Protein AF-A0A2T6BQ46-F1 (afdb_monomer)

Structure (mmCIF, N/CA/C/O backbone):
data_AF-A0A2T6BQ46-F1
#
_entry.id   AF-A0A2T6BQ46-F1
#
loop_
_atom_site.group_PDB
_atom_site.id
_atom_site.type_symbol
_atom_site.label_atom_id
_atom_site.label_alt_id
_atom_site.label_comp_id
_atom_site.label_asym_id
_atom_site.label_entity_id
_atom_site.label_seq_id
_atom_site.pdbx_PDB_ins_code
_atom_site.Cartn_x
_atom_site.Cartn_y
_atom_site.Cartn_z
_atom_site.occupancy
_atom_site.B_iso_or_equiv
_atom_site.auth_seq_id
_atom_site.auth_comp_id
_atom_site.auth_asym_id
_atom_site.auth_atom_id
_atom_site.pdbx_PDB_model_num
ATOM 1 N N . MET A 1 1 ? 1.458 11.448 -2.322 1.00 64.62 1 MET A N 1
ATOM 2 C CA . MET A 1 1 ? 0.332 10.489 -2.411 1.00 64.62 1 MET A CA 1
ATOM 3 C C . MET A 1 1 ? -0.391 10.717 -3.732 1.00 64.62 1 MET A C 1
ATOM 5 O O . MET A 1 1 ? -0.660 11.876 -4.018 1.00 64.62 1 MET A O 1
ATOM 9 N N . HIS A 1 2 ? -0.641 9.682 -4.542 1.00 76.94 2 HIS A N 1
ATOM 10 C CA . HIS A 1 2 ? -1.284 9.859 -5.860 1.00 76.94 2 HIS A CA 1
ATOM 11 C C . HIS A 1 2 ? -2.596 9.100 -6.032 1.00 76.94 2 HIS A C 1
ATOM 13 O O . HIS A 1 2 ? -3.542 9.661 -6.575 1.00 76.94 2 HIS A O 1
ATOM 19 N N . ASP A 1 3 ? -2.668 7.852 -5.570 1.00 88.62 3 ASP A N 1
ATOM 20 C CA . ASP A 1 3 ? -3.766 6.966 -5.951 1.00 88.62 3 ASP A CA 1
ATOM 21 C C . ASP A 1 3 ? -4.396 6.263 -4.739 1.00 88.62 3 ASP A C 1
ATOM 23 O O . ASP A 1 3 ? -3.981 5.162 -4.385 1.00 88.62 3 ASP A O 1
ATOM 27 N N . PRO A 1 4 ? -5.366 6.888 -4.048 1.00 93.88 4 PRO A N 1
ATOM 28 C CA . PRO A 1 4 ? -6.062 6.249 -2.939 1.00 93.88 4 PRO A CA 1
ATOM 29 C C . PRO A 1 4 ? -7.089 5.216 -3.436 1.00 93.88 4 PRO A C 1
ATOM 31 O O . PRO A 1 4 ? -7.813 5.431 -4.416 1.00 93.88 4 PRO A O 1
ATOM 34 N N . LYS A 1 5 ? -7.188 4.090 -2.729 1.00 95.88 5 LYS A N 1
ATOM 35 C CA . LYS A 1 5 ? -8.207 3.044 -2.894 1.00 95.88 5 LYS A CA 1
ATOM 36 C C . LYS A 1 5 ? -8.698 2.614 -1.520 1.00 95.88 5 LYS A C 1
ATOM 38 O O . LYS A 1 5 ? -7.889 2.393 -0.628 1.00 95.88 5 LYS A O 1
ATOM 43 N N . VAL A 1 6 ? -10.006 2.474 -1.345 1.00 95.62 6 VAL A N 1
ATOM 44 C CA . VAL A 1 6 ? -10.600 2.032 -0.075 1.00 95.62 6 VAL A CA 1
ATOM 45 C C . VAL A 1 6 ? -11.220 0.653 -0.258 1.00 95.62 6 VAL A C 1
ATOM 47 O O . VAL A 1 6 ? -11.963 0.434 -1.212 1.00 95.62 6 VAL A O 1
ATOM 50 N N . GLN A 1 7 ? -10.941 -0.259 0.673 1.00 94.75 7 GLN A N 1
ATOM 51 C CA . GLN A 1 7 ? -11.629 -1.544 0.795 1.00 94.75 7 GLN A CA 1
ATOM 52 C C . GLN A 1 7 ? -11.970 -1.789 2.268 1.00 94.75 7 GLN A C 1
ATOM 54 O O . GLN A 1 7 ? -11.092 -2.020 3.099 1.00 94.75 7 GLN A O 1
ATOM 59 N N . GLY A 1 8 ? -13.261 -1.712 2.600 1.00 94.19 8 GLY A N 1
ATOM 60 C CA . GLY A 1 8 ? -13.717 -1.728 3.991 1.00 94.19 8 GLY A CA 1
ATOM 61 C C . GLY A 1 8 ? -13.166 -0.531 4.773 1.00 94.19 8 GLY A C 1
ATOM 62 O O . GLY A 1 8 ? -13.346 0.611 4.359 1.00 94.19 8 GLY A O 1
ATOM 63 N N . ASN A 1 9 ? -12.473 -0.809 5.879 1.00 96.00 9 ASN A N 1
ATOM 64 C CA . ASN A 1 9 ? -11.842 0.200 6.739 1.00 96.00 9 ASN A CA 1
ATOM 65 C C . ASN A 1 9 ? -10.371 0.468 6.393 1.00 96.00 9 ASN A C 1
ATOM 67 O O . ASN A 1 9 ? -9.692 1.146 7.156 1.00 96.00 9 ASN A O 1
ATOM 71 N N . LEU A 1 10 ? -9.859 -0.076 5.288 1.00 95.81 10 LEU A N 1
ATOM 72 C CA . LEU A 1 10 ? -8.469 0.113 4.888 1.00 95.81 10 LEU A CA 1
ATOM 73 C C . LEU A 1 10 ? -8.378 1.039 3.678 1.00 95.81 10 LEU A C 1
ATOM 75 O O . LEU A 1 10 ? -9.044 0.830 2.661 1.00 95.81 10 LEU A O 1
ATOM 79 N N . LEU A 1 11 ? -7.516 2.044 3.796 1.00 96.44 11 LEU A N 1
ATOM 80 C CA . LEU A 1 11 ? -7.063 2.916 2.723 1.00 96.44 11 LEU A CA 1
ATOM 81 C C . LEU A 1 11 ? -5.699 2.430 2.228 1.00 96.44 11 LEU A C 1
ATOM 83 O O . LEU A 1 11 ? -4.744 2.350 2.992 1.00 96.44 11 LEU A O 1
ATOM 87 N N . TYR A 1 12 ? -5.606 2.160 0.935 1.00 96.9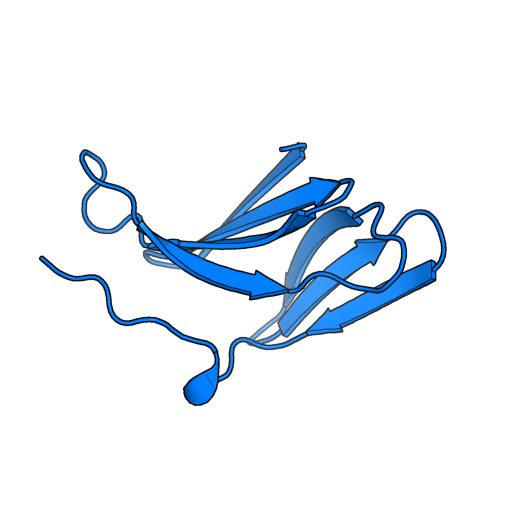4 12 TYR A N 1
ATOM 88 C CA . TYR A 1 12 ? -4.393 1.781 0.223 1.00 96.94 12 TYR A CA 1
ATOM 89 C C . TYR A 1 12 ? -3.986 2.946 -0.663 1.00 96.94 12 TYR A C 1
ATOM 91 O O . TYR A 1 12 ? -4.832 3.515 -1.351 1.00 96.94 12 TYR A O 1
ATOM 99 N N . LEU A 1 13 ? -2.711 3.314 -0.660 1.00 95.88 13 LEU A N 1
ATOM 100 C CA . LEU A 1 13 ? -2.244 4.463 -1.428 1.00 95.88 13 LEU A CA 1
ATOM 101 C C . LEU A 1 13 ? -0.834 4.260 -1.971 1.00 95.88 13 LEU A C 1
ATOM 103 O O . LEU A 1 13 ? 0.035 3.696 -1.302 1.00 95.88 13 LEU A O 1
ATOM 107 N N . SER A 1 14 ? -0.611 4.772 -3.179 1.00 96.38 14 SER A N 1
ATOM 108 C CA . SER A 1 14 ? 0.722 4.946 -3.746 1.00 96.38 14 SER A CA 1
ATOM 109 C C . SER A 1 14 ? 1.396 6.205 -3.198 1.00 96.38 14 SER A C 1
ATOM 111 O O . SER A 1 14 ? 0.791 7.283 -3.076 1.00 96.38 14 SER A O 1
ATOM 113 N N . HIS A 1 15 ? 2.684 6.084 -2.897 1.00 94.75 15 HIS A N 1
ATOM 114 C CA . HIS A 1 15 ? 3.507 7.185 -2.433 1.00 94.75 15 HIS A CA 1
ATOM 115 C C . HIS A 1 15 ? 4.923 7.110 -3.002 1.00 94.75 15 HIS A C 1
ATOM 117 O O . HIS A 1 15 ? 5.850 6.890 -2.249 1.00 94.75 15 HIS A O 1
ATOM 123 N N . TYR A 1 16 ? 5.124 7.319 -4.305 1.00 93.81 16 TYR A N 1
ATOM 124 C CA . TYR A 1 16 ? 6.449 7.531 -4.915 1.00 93.81 16 TYR A CA 1
ATOM 125 C C . TYR A 1 16 ? 7.594 6.705 -4.282 1.00 93.81 16 TYR A C 1
ATOM 127 O O . TYR A 1 16 ? 7.610 5.483 -4.427 1.00 93.81 16 TYR A O 1
ATOM 135 N N . SER A 1 17 ? 8.512 7.364 -3.561 1.00 94.94 17 SER A N 1
ATOM 136 C CA . SER A 1 17 ? 9.674 6.783 -2.871 1.00 94.94 17 SER A CA 1
ATOM 137 C C . SER A 1 17 ? 9.341 5.918 -1.653 1.00 94.94 17 SER A C 1
ATOM 139 O O . SER A 1 17 ? 10.163 5.128 -1.211 1.00 94.94 17 SER A O 1
ATOM 141 N N . ASP A 1 18 ? 8.137 6.058 -1.123 1.00 95.00 18 ASP A N 1
ATOM 142 C CA . ASP A 1 18 ? 7.588 5.347 0.028 1.00 95.00 18 ASP A CA 1
ATOM 143 C C . ASP A 1 18 ? 6.682 4.173 -0.367 1.00 95.00 18 ASP A C 1
ATOM 145 O O . ASP A 1 18 ? 6.038 3.574 0.494 1.00 95.00 18 ASP A O 1
ATOM 149 N N . GLY A 1 19 ? 6.616 3.850 -1.661 1.00 96.56 19 GLY A N 1
ATOM 150 C CA . GLY A 1 19 ? 5.953 2.657 -2.169 1.00 96.56 19 GLY A CA 1
ATOM 151 C C . GLY A 1 19 ? 4.444 2.636 -1.921 1.00 96.56 19 GLY A C 1
ATOM 152 O O . GLY A 1 19 ? 3.724 3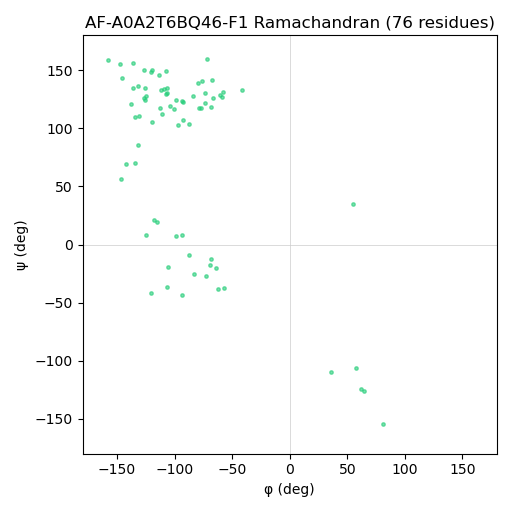.544 -2.336 1.00 96.56 19 GLY A O 1
ATOM 153 N N . VAL A 1 20 ? 3.963 1.561 -1.295 1.00 97.06 20 VAL A N 1
ATOM 154 C CA . VAL A 1 20 ? 2.550 1.349 -0.951 1.00 97.06 20 VAL A CA 1
ATOM 155 C C . VAL A 1 20 ? 2.366 1.519 0.550 1.00 97.06 20 VAL A C 1
ATOM 157 O O . VAL A 1 20 ? 3.067 0.874 1.333 1.00 97.06 20 VAL A O 1
ATOM 160 N N . ARG A 1 21 ? 1.380 2.324 0.953 1.00 96.56 21 ARG A N 1
ATOM 161 C CA . ARG A 1 21 ? 0.950 2.447 2.353 1.00 96.56 21 ARG A CA 1
ATOM 162 C C . ARG A 1 21 ? -0.463 1.915 2.53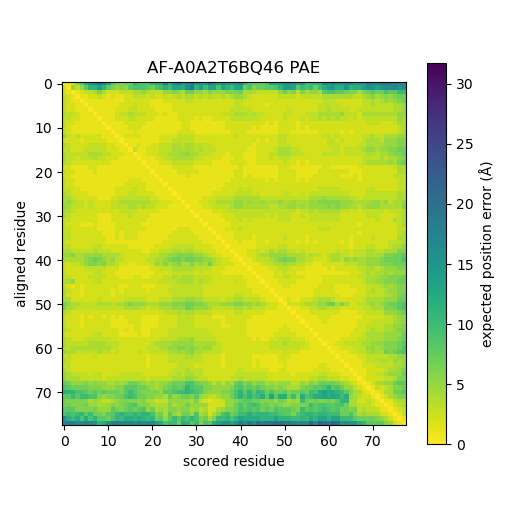0 1.00 96.56 21 ARG A C 1
ATOM 164 O O . ARG A 1 21 ? -1.294 2.040 1.628 1.00 96.56 21 ARG A O 1
ATOM 171 N N . VAL A 1 22 ? -0.715 1.328 3.694 1.00 96.75 22 VAL A N 1
ATOM 172 C CA . VAL A 1 22 ? -2.027 0.837 4.114 1.00 96.75 22 VAL A CA 1
ATOM 173 C C . VAL A 1 22 ? -2.367 1.466 5.453 1.00 96.75 22 VAL A C 1
ATOM 175 O O . VAL A 1 22 ? -1.603 1.355 6.410 1.00 96.75 22 VAL A O 1
ATOM 178 N N . VAL A 1 23 ? -3.515 2.122 5.512 1.00 96.50 23 VAL A N 1
ATOM 179 C CA . VAL A 1 23 ? -3.963 2.913 6.654 1.00 96.50 23 VAL A CA 1
ATOM 180 C C . VAL A 1 23 ? -5.328 2.403 7.099 1.00 96.50 23 VAL A C 1
ATOM 182 O O . VAL A 1 23 ? -6.239 2.299 6.281 1.00 96.50 23 VAL A O 1
ATOM 185 N N . ASP A 1 24 ? -5.475 2.088 8.382 1.00 96.88 24 ASP A N 1
ATOM 186 C CA . ASP A 1 24 ? -6.778 1.874 9.005 1.00 96.88 24 ASP A CA 1
ATOM 187 C C . ASP A 1 24 ? -7.467 3.232 9.187 1.00 96.88 24 ASP A C 1
ATOM 189 O O . ASP A 1 24 ? -6.931 4.148 9.813 1.00 96.88 24 ASP A O 1
ATOM 193 N N . ILE A 1 25 ? -8.651 3.356 8.590 1.00 97.19 25 ILE A N 1
ATOM 194 C CA . ILE A 1 25 ? -9.501 4.552 8.586 1.00 97.19 25 ILE A CA 1
ATOM 195 C C . ILE A 1 25 ? -10.856 4.307 9.271 1.00 97.19 25 ILE A C 1
ATOM 197 O O . ILE A 1 25 ? -11.828 5.024 9.020 1.00 97.19 25 ILE A O 1
ATOM 201 N N . SER A 1 26 ? -10.951 3.281 10.119 1.00 96.75 26 SER A N 1
ATOM 202 C CA . SER A 1 26 ? -12.157 2.967 10.899 1.00 96.75 26 SER A CA 1
ATOM 203 C C . SER A 1 26 ? -12.533 4.081 11.880 1.00 96.75 26 SER A C 1
ATOM 205 O O . SER A 1 26 ? -13.717 4.389 12.016 1.00 96.75 26 SER A O 1
ATOM 207 N N . ASP A 1 27 ? -11.547 4.722 12.518 1.00 95.62 27 ASP A N 1
ATOM 208 C CA . ASP A 1 27 ? -11.714 6.031 13.150 1.00 95.62 27 ASP A CA 1
ATOM 209 C C . ASP A 1 27 ? -11.220 7.115 12.188 1.00 95.62 27 ASP A C 1
ATOM 211 O O . ASP A 1 27 ? -10.026 7.360 12.030 1.00 95.62 27 ASP A O 1
ATOM 215 N N . ARG A 1 28 ? -12.169 7.799 11.548 1.00 91.81 28 ARG A N 1
ATOM 216 C CA . ARG A 1 28 ? -11.877 8.851 10.565 1.00 91.81 28 ARG A CA 1
ATOM 217 C C . ARG A 1 28 ? -11.157 10.059 11.167 1.00 91.81 28 ARG A C 1
ATOM 219 O O . ARG A 1 28 ? -10.584 10.836 10.409 1.00 91.81 28 ARG A O 1
ATOM 226 N N . LYS A 1 29 ? -11.226 10.256 12.489 1.00 95.81 29 LYS A N 1
ATOM 227 C CA . LYS A 1 29 ? -10.523 11.350 13.173 1.00 95.81 29 LYS A CA 1
ATOM 228 C C . LYS A 1 29 ? -9.072 10.989 13.481 1.00 95.81 29 LYS A C 1
ATOM 230 O O . LYS A 1 29 ? -8.251 11.893 13.567 1.00 95.81 29 LYS A O 1
ATOM 235 N N . ASN A 1 30 ? -8.770 9.696 13.601 1.00 95.50 30 ASN A N 1
ATOM 236 C CA . ASN A 1 30 ? -7.460 9.181 13.992 1.00 95.50 30 ASN A CA 1
ATOM 237 C C . ASN A 1 30 ? -7.029 8.014 13.078 1.00 95.50 30 ASN A C 1
ATOM 239 O O . ASN A 1 30 ? -7.013 6.864 13.517 1.00 95.50 30 ASN A O 1
ATOM 243 N N . PRO A 1 31 ? -6.702 8.272 11.798 1.00 95.81 31 PRO A N 1
ATOM 244 C CA . PRO A 1 31 ? -6.216 7.234 10.894 1.00 95.81 31 PRO A CA 1
ATOM 245 C C . PRO A 1 31 ? -4.829 6.721 11.315 1.00 95.81 31 PRO A C 1
ATOM 247 O O . PRO A 1 31 ? -3.968 7.506 11.713 1.00 95.81 31 PRO A O 1
ATOM 250 N N . VAL A 1 32 ? -4.586 5.414 11.178 1.00 96.88 32 VAL A N 1
ATOM 251 C CA . VAL A 1 32 ? -3.337 4.759 11.620 1.00 96.88 32 VAL A CA 1
ATOM 252 C C . VAL A 1 32 ? -2.716 3.958 10.479 1.00 96.88 32 VAL A C 1
ATOM 254 O O . VAL A 1 32 ? -3.377 3.104 9.896 1.00 96.88 32 VAL A O 1
ATOM 257 N N . GLU A 1 33 ? -1.441 4.189 10.144 1.00 96.19 33 GLU A N 1
ATOM 258 C CA . GLU A 1 33 ? -0.727 3.323 9.190 1.00 96.19 33 GLU A CA 1
ATOM 259 C C . GLU A 1 33 ? -0.510 1.933 9.805 1.00 96.19 33 GLU A C 1
ATOM 261 O O . GLU A 1 33 ? 0.183 1.784 10.811 1.00 96.19 33 GLU A O 1
ATOM 266 N N . VAL A 1 34 ? -1.083 0.910 9.172 1.00 96.94 34 VAL A N 1
ATOM 267 C CA . VAL A 1 34 ? -1.050 -0.482 9.644 1.00 96.94 34 VAL A CA 1
ATOM 268 C C . VAL A 1 34 ? -0.100 -1.359 8.839 1.00 96.94 34 VAL A C 1
ATOM 270 O O . VAL A 1 34 ? 0.312 -2.405 9.325 1.00 96.94 34 VAL A O 1
ATOM 273 N N . ALA A 1 35 ? 0.285 -0.962 7.624 1.00 96.38 35 ALA A N 1
ATOM 274 C CA . ALA A 1 35 ? 1.297 -1.675 6.849 1.00 96.38 35 ALA A CA 1
ATOM 275 C C . ALA A 1 35 ? 1.946 -0.788 5.784 1.00 96.38 35 ALA A C 1
ATOM 277 O O . ALA A 1 35 ? 1.368 0.195 5.314 1.00 96.38 35 ALA A O 1
ATOM 278 N N . SER A 1 36 ? 3.135 -1.193 5.347 1.00 95.94 36 SER A N 1
ATOM 279 C CA . SER A 1 36 ? 3.823 -0.586 4.212 1.00 95.94 36 SER A CA 1
ATOM 280 C C . SER A 1 36 ? 4.666 -1.595 3.444 1.00 95.94 36 SER A C 1
ATOM 282 O O . SER A 1 36 ? 5.091 -2.625 3.968 1.00 95.94 36 SER A O 1
ATOM 284 N N . TYR A 1 37 ? 4.886 -1.284 2.171 1.00 95.81 37 TYR A N 1
ATOM 285 C CA . TYR A 1 37 ? 5.790 -2.007 1.289 1.00 95.81 37 TYR A CA 1
ATOM 286 C C . TYR A 1 37 ? 6.582 -1.003 0.455 1.00 95.81 37 TYR A C 1
ATOM 288 O O . TYR A 1 37 ? 5.996 -0.227 -0.302 1.00 95.81 37 TYR A O 1
ATOM 296 N N . VAL A 1 38 ? 7.909 -1.039 0.577 1.00 96.56 38 VAL A N 1
ATOM 297 C CA . VAL A 1 38 ? 8.821 -0.150 -0.147 1.00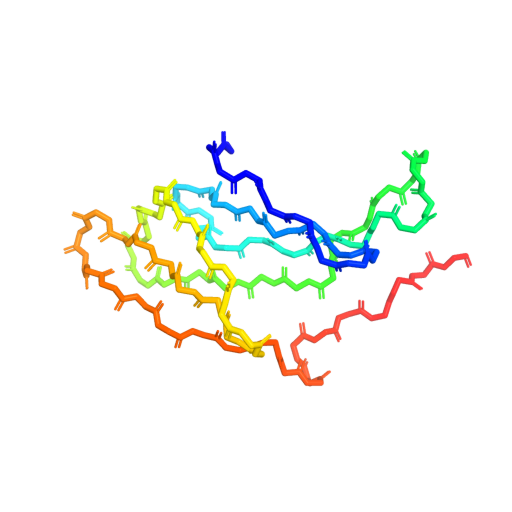 96.56 38 VAL A CA 1
ATOM 298 C C . VAL A 1 38 ? 9.742 -1.009 -1.016 1.00 96.56 38 VAL A C 1
ATOM 300 O O . VAL A 1 38 ? 10.619 -1.680 -0.472 1.00 96.56 38 VAL A O 1
ATOM 303 N N . PRO A 1 39 ? 9.535 -1.058 -2.344 1.00 93.31 39 PRO A N 1
ATOM 304 C CA . PRO A 1 39 ? 10.460 -1.744 -3.238 1.00 93.31 39 PRO A CA 1
ATOM 305 C C . PRO A 1 39 ? 11.776 -0.964 -3.382 1.00 93.31 39 PRO A C 1
ATOM 307 O O . PRO A 1 39 ? 11.827 0.250 -3.171 1.00 93.31 39 PRO A O 1
ATOM 310 N N . ASP A 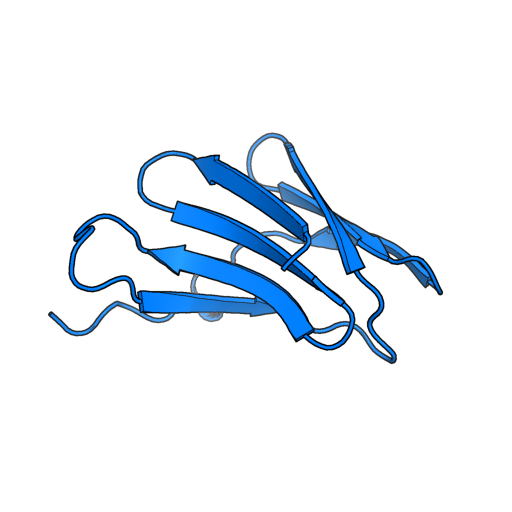1 40 ? 12.840 -1.644 -3.809 1.00 93.38 40 ASP A N 1
ATOM 311 C CA . ASP A 1 40 ? 14.116 -0.986 -4.095 1.00 93.38 40 ASP A CA 1
ATOM 312 C C . ASP A 1 40 ? 13.950 0.113 -5.148 1.00 93.38 40 ASP A C 1
ATOM 314 O O . ASP A 1 40 ? 13.382 -0.102 -6.220 1.00 93.38 40 ASP A O 1
ATOM 318 N N . ARG A 1 41 ? 14.493 1.301 -4.847 1.00 92.69 41 ARG A N 1
ATOM 319 C CA . ARG A 1 41 ? 14.413 2.496 -5.707 1.00 92.69 41 ARG A CA 1
ATOM 320 C C . ARG A 1 41 ? 12.972 2.887 -6.080 1.00 92.69 41 ARG A C 1
ATOM 322 O O . ARG A 1 41 ? 12.772 3.389 -7.189 1.00 92.69 41 ARG A O 1
ATOM 329 N N . ALA A 1 42 ? 12.026 2.688 -5.157 1.00 94.94 42 ALA A N 1
ATOM 330 C CA . 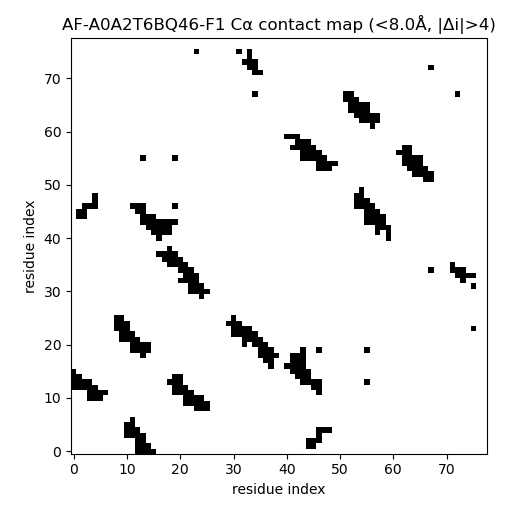ALA A 1 42 ? 10.595 2.923 -5.334 1.00 94.94 42 ALA A CA 1
ATOM 331 C C . ALA A 1 42 ? 10.247 4.216 -6.091 1.00 94.94 42 ALA A C 1
ATOM 333 O O . ALA A 1 42 ? 10.748 5.306 -5.805 1.00 94.94 42 ALA A O 1
ATOM 334 N N . MET A 1 43 ? 9.337 4.072 -7.049 1.00 96.19 43 MET A N 1
ATOM 335 C CA . MET A 1 43 ? 8.666 5.143 -7.772 1.00 96.19 43 MET A CA 1
ATOM 336 C C . MET A 1 43 ? 7.236 4.690 -8.099 1.00 96.19 43 MET A C 1
ATOM 338 O O . MET A 1 43 ? 6.827 4.627 -9.260 1.00 96.19 43 MET A O 1
ATOM 342 N N . VAL A 1 44 ? 6.486 4.316 -7.056 1.00 97.00 44 VAL A N 1
ATOM 343 C CA . VAL A 1 44 ? 5.128 3.771 -7.187 1.00 97.00 44 VAL A CA 1
ATOM 344 C C . VAL A 1 44 ? 4.140 4.897 -7.477 1.00 97.00 44 VAL A C 1
ATOM 346 O O . VAL A 1 44 ? 3.943 5.798 -6.660 1.00 97.00 44 VAL A O 1
ATOM 349 N N . TRP A 1 45 ? 3.508 4.826 -8.646 1.00 96.00 45 TRP A N 1
ATOM 350 C CA . TRP A 1 45 ? 2.561 5.832 -9.128 1.00 96.00 45 TRP A CA 1
ATOM 351 C C . TRP A 1 45 ? 1.115 5.485 -8.784 1.00 96.00 45 TRP A C 1
ATOM 353 O O . TRP A 1 45 ? 0.361 6.342 -8.325 1.00 96.00 45 TRP A O 1
ATOM 363 N N . GLY A 1 46 ? 0.730 4.221 -8.961 1.00 95.75 46 GLY A N 1
ATOM 364 C CA . GLY A 1 46 ? -0.656 3.774 -8.816 1.00 95.75 46 GLY A CA 1
ATOM 365 C C . GLY A 1 46 ? -0.779 2.466 -8.053 1.00 95.75 46 GLY A C 1
ATOM 366 O O . GLY A 1 46 ? 0.167 1.672 -8.016 1.00 95.75 46 GLY A O 1
ATOM 367 N N . VAL A 1 47 ? -1.956 2.252 -7.469 1.00 97.06 47 VAL A N 1
ATOM 368 C CA . VAL A 1 47 ? -2.346 0.995 -6.833 1.00 97.06 47 VAL A CA 1
ATOM 369 C C . VAL A 1 47 ? -3.728 0.561 -7.309 1.00 97.06 47 VAL A C 1
ATOM 371 O O . VAL A 1 47 ? -4.679 1.336 -7.364 1.00 97.06 47 VAL A O 1
ATOM 374 N N . PHE A 1 48 ? -3.865 -0.723 -7.608 1.00 96.50 48 PHE A N 1
ATOM 375 C CA . PHE A 1 48 ? -5.145 -1.336 -7.929 1.00 96.50 48 PHE A CA 1
ATOM 376 C C . PHE A 1 48 ? -5.387 -2.533 -7.016 1.00 96.50 48 PHE A C 1
ATOM 378 O O . PHE A 1 48 ? -4.488 -3.341 -6.790 1.00 96.50 48 PHE A O 1
ATOM 385 N N . LEU A 1 49 ? -6.599 -2.641 -6.477 1.00 96.25 49 LEU A N 1
ATOM 386 C CA . LEU A 1 49 ? -6.978 -3.752 -5.612 1.00 96.25 49 LEU A CA 1
ATOM 387 C C . LEU A 1 49 ? -7.636 -4.840 -6.455 1.00 96.25 49 LEU A C 1
ATOM 389 O O . LEU A 1 49 ? -8.637 -4.594 -7.127 1.00 96.25 49 LEU A O 1
ATOM 393 N N . HIS A 1 50 ? -7.086 -6.049 -6.401 1.00 94.31 50 HIS A N 1
ATOM 394 C CA . HIS A 1 50 ? -7.670 -7.221 -7.038 1.00 94.31 50 HIS A CA 1
ATOM 395 C C . HIS A 1 50 ? -7.727 -8.369 -6.035 1.00 94.31 50 HIS A C 1
ATOM 397 O O . HIS A 1 50 ? -6.704 -8.930 -5.650 1.00 94.31 50 HIS A O 1
ATOM 403 N N . ARG A 1 51 ? -8.940 -8.745 -5.614 1.00 89.81 51 ARG A N 1
ATOM 404 C CA . ARG A 1 51 ? -9.171 -9.799 -4.611 1.00 89.81 51 ARG A CA 1
ATOM 405 C C . ARG A 1 51 ? -8.450 -9.492 -3.291 1.00 89.81 51 ARG A C 1
ATOM 407 O O . ARG A 1 51 ? -8.901 -8.635 -2.541 1.00 89.81 51 ARG A O 1
ATOM 414 N N . ASN A 1 52 ? -7.360 -10.201 -3.002 1.00 90.06 52 ASN A N 1
ATOM 415 C CA . ASN A 1 52 ? -6.540 -10.024 -1.802 1.00 90.06 52 ASN A CA 1
ATOM 416 C C . ASN A 1 52 ? -5.121 -9.533 -2.144 1.00 90.06 52 ASN A C 1
ATOM 418 O O . ASN A 1 52 ? -4.184 -9.706 -1.363 1.00 90.06 52 ASN A O 1
ATOM 422 N N . GLU A 1 53 ? -4.961 -8.964 -3.336 1.00 95.81 53 GLU A N 1
ATOM 423 C CA . GLU A 1 53 ? -3.701 -8.477 -3.879 1.00 95.81 53 GLU A CA 1
ATOM 424 C C . GLU A 1 53 ? -3.794 -6.981 -4.174 1.00 95.81 53 GLU A C 1
ATOM 426 O O . GLU A 1 53 ? -4.844 -6.441 -4.535 1.00 95.81 53 GLU A O 1
ATOM 431 N N . ILE A 1 54 ? -2.652 -6.321 -4.033 1.00 96.94 54 ILE A N 1
ATOM 432 C CA . ILE A 1 54 ? -2.417 -4.934 -4.392 1.00 96.94 54 ILE A CA 1
ATOM 433 C C . ILE A 1 54 ? -1.444 -4.957 -5.566 1.00 96.94 54 ILE A C 1
ATOM 435 O O . ILE A 1 54 ? -0.309 -5.427 -5.455 1.00 96.94 54 ILE A O 1
ATOM 439 N N . LEU A 1 55 ? -1.906 -4.447 -6.698 1.00 97.50 55 LEU A N 1
ATOM 440 C CA . LEU A 1 55 ? -1.128 -4.277 -7.911 1.00 97.50 55 LEU A CA 1
ATOM 441 C C . LEU A 1 55 ? -0.546 -2.868 -7.878 1.00 97.50 55 LEU A C 1
ATOM 443 O O . LEU A 1 55 ? -1.281 -1.896 -8.034 1.00 97.50 55 LEU A O 1
ATOM 447 N N . ALA A 1 56 ? 0.756 -2.753 -7.643 1.00 97.25 56 ALA A N 1
ATOM 448 C CA . ALA A 1 56 ? 1.453 -1.478 -7.554 1.00 97.25 56 ALA A CA 1
ATOM 449 C C . ALA A 1 56 ? 2.263 -1.226 -8.829 1.00 97.25 56 ALA A C 1
ATOM 451 O O . ALA A 1 56 ? 3.159 -1.999 -9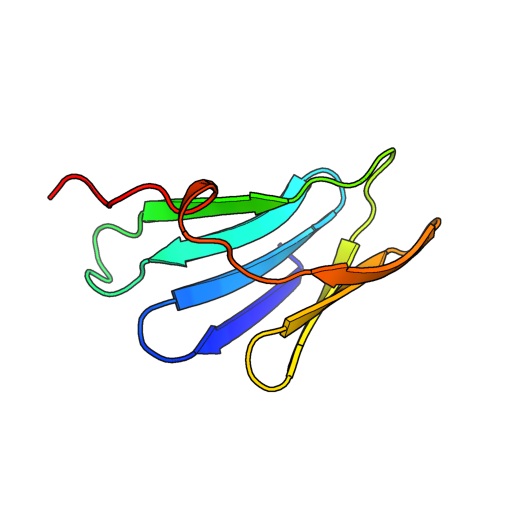.172 1.00 97.25 56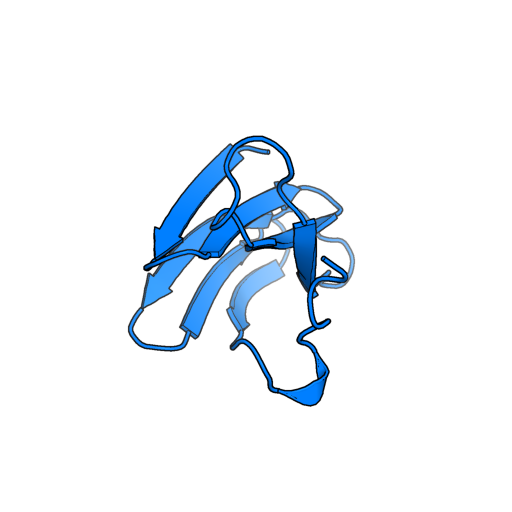 ALA A O 1
ATOM 452 N N . SER A 1 57 ? 1.946 -0.140 -9.532 1.00 96.81 57 SER A N 1
ATOM 453 C CA . SER A 1 57 ? 2.664 0.260 -10.742 1.00 96.81 57 SER A CA 1
ATOM 454 C C . SER A 1 57 ? 3.864 1.122 -10.365 1.00 96.81 57 SER A C 1
ATOM 456 O O . SER A 1 57 ? 3.706 2.301 -10.039 1.00 96.81 57 SER A O 1
ATOM 458 N N . ASP A 1 58 ? 5.059 0.538 -10.411 1.00 96.38 58 ASP A N 1
ATOM 459 C CA . ASP A 1 58 ? 6.322 1.235 -10.191 1.00 96.38 58 ASP A CA 1
ATOM 460 C C . ASP A 1 58 ? 6.912 1.712 -11.526 1.00 96.38 58 ASP A C 1
ATOM 462 O O . ASP A 1 58 ? 7.152 0.920 -12.437 1.00 96.38 58 ASP A O 1
ATOM 466 N N . MET A 1 59 ? 7.159 3.018 -11.652 1.00 95.50 59 MET A N 1
ATOM 467 C CA . MET A 1 59 ? 7.608 3.632 -12.910 1.00 95.50 59 MET A CA 1
ATOM 468 C C . MET A 1 59 ? 9.025 3.222 -13.332 1.00 95.50 59 MET A C 1
ATOM 470 O O . MET A 1 59 ? 9.425 3.506 -14.458 1.00 95.50 59 MET A O 1
ATOM 474 N N . ARG A 1 60 ? 9.805 2.591 -12.447 1.00 94.88 60 ARG A N 1
ATOM 475 C CA . ARG A 1 60 ? 11.194 2.193 -12.724 1.00 94.88 60 ARG A CA 1
ATOM 476 C C . ARG A 1 60 ? 11.344 0.699 -12.936 1.00 94.88 60 ARG A C 1
ATOM 478 O O . ARG A 1 60 ? 12.176 0.273 -13.727 1.00 94.88 60 ARG A O 1
ATOM 485 N N . SER A 1 61 ? 10.578 -0.088 -12.195 1.00 95.25 61 SER A N 1
ATOM 486 C CA . SER A 1 61 ? 10.765 -1.534 -12.089 1.00 95.25 61 SER A CA 1
ATOM 487 C C . SER A 1 61 ? 9.514 -2.342 -12.441 1.00 95.25 61 SER A C 1
ATOM 489 O O . SER A 1 61 ? 9.508 -3.561 -12.255 1.00 95.25 61 SER A O 1
ATOM 491 N N . GLY A 1 62 ? 8.473 -1.681 -12.955 1.00 95.88 62 GLY A N 1
ATOM 492 C CA . GLY A 1 62 ? 7.262 -2.307 -13.474 1.00 95.88 62 GLY A CA 1
ATOM 493 C C . GLY A 1 62 ? 6.250 -2.697 -12.396 1.00 95.88 62 GLY A C 1
ATOM 494 O O . GLY A 1 62 ? 6.177 -2.105 -11.321 1.00 95.88 62 GLY A O 1
ATOM 495 N N . LEU A 1 63 ? 5.424 -3.698 -12.697 1.00 96.81 63 LEU A N 1
ATOM 496 C CA . LEU A 1 63 ? 4.347 -4.142 -11.813 1.00 96.81 63 LEU A CA 1
ATOM 497 C C . LEU A 1 63 ? 4.890 -4.919 -10.606 1.00 96.81 63 LEU A C 1
ATOM 499 O O . LEU A 1 63 ? 5.636 -5.887 -10.763 1.00 96.81 63 LEU A O 1
ATOM 503 N N . LYS A 1 64 ? 4.454 -4.544 -9.401 1.00 97.00 64 LYS A N 1
ATOM 504 C CA . LYS A 1 64 ? 4.574 -5.365 -8.190 1.00 97.00 64 LYS A CA 1
ATOM 505 C C . LYS A 1 64 ? 3.206 -5.918 -7.822 1.00 97.00 64 LYS A C 1
ATOM 507 O O . LYS A 1 64 ? 2.228 -5.175 -7.798 1.00 97.00 64 LYS A O 1
ATOM 512 N N . VAL A 1 65 ? 3.154 -7.203 -7.495 1.00 96.88 65 VAL A N 1
ATOM 513 C CA . VAL A 1 65 ? 1.965 -7.846 -6.933 1.00 96.88 65 VAL A CA 1
ATOM 514 C C . VAL A 1 65 ? 2.291 -8.184 -5.491 1.00 96.88 65 VAL A C 1
ATOM 516 O O . VAL A 1 65 ? 3.181 -8.991 -5.223 1.00 96.88 65 VAL A O 1
ATOM 519 N N . VAL A 1 66 ? 1.623 -7.514 -4.559 1.00 95.38 66 VAL A N 1
ATOM 520 C CA . VAL A 1 66 ? 1.860 -7.693 -3.125 1.00 95.38 66 VAL A CA 1
ATOM 521 C C . VAL A 1 66 ? 0.557 -8.015 -2.417 1.00 95.38 66 VAL A C 1
ATOM 523 O O . VAL A 1 66 ? -0.509 -7.576 -2.833 1.00 95.38 66 VAL A O 1
ATOM 526 N N . ARG A 1 67 ? 0.627 -8.770 -1.320 1.00 94.50 67 ARG A N 1
ATOM 527 C CA . ARG A 1 67 ? -0.527 -9.005 -0.445 1.00 94.50 67 ARG A CA 1
ATOM 528 C C . ARG A 1 67 ? -0.243 -8.489 0.948 1.00 94.50 67 ARG A C 1
ATOM 530 O O . ARG A 1 67 ? 0.891 -8.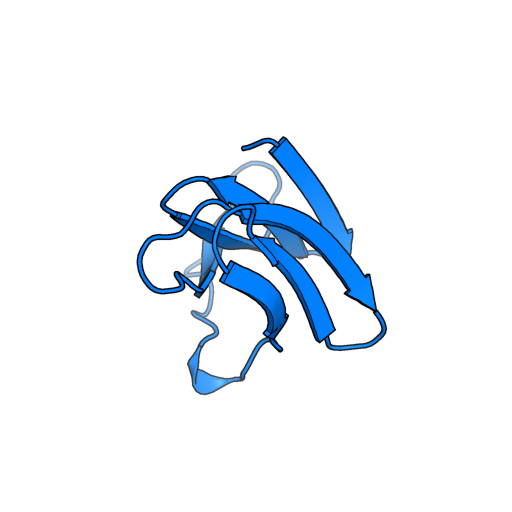565 1.426 1.00 94.50 67 ARG A O 1
ATOM 537 N N . LEU A 1 68 ? -1.299 -8.074 1.635 1.00 91.31 68 LEU A N 1
ATOM 538 C CA . LEU A 1 68 ? -1.220 -7.848 3.068 1.00 91.31 68 LEU A CA 1
ATOM 539 C C . LEU A 1 68 ? -1.004 -9.197 3.773 1.00 91.31 68 LEU A C 1
ATOM 541 O O . LEU A 1 68 ? -1.735 -10.167 3.550 1.00 91.31 68 LEU A O 1
ATOM 545 N N . SER A 1 69 ? 0.037 -9.278 4.596 1.00 89.19 69 SER A N 1
ATOM 546 C CA . SER A 1 69 ? 0.342 -10.457 5.406 1.00 89.19 69 SER A CA 1
ATOM 547 C C . SER A 1 69 ? 0.026 -10.171 6.869 1.00 89.19 69 SER A C 1
ATOM 549 O O . SER A 1 69 ? 0.171 -9.037 7.317 1.00 89.19 69 SER A O 1
ATOM 551 N N . ARG A 1 70 ? -0.372 -11.200 7.631 1.00 84.44 70 ARG A N 1
ATOM 552 C CA . ARG A 1 70 ? -0.641 -11.051 9.072 1.00 84.44 70 ARG A CA 1
ATOM 553 C C . ARG A 1 70 ? 0.568 -10.505 9.836 1.00 84.44 70 ARG A C 1
ATOM 555 O O . ARG A 1 70 ? 0.396 -9.694 10.725 1.00 84.44 70 ARG A O 1
ATOM 562 N N . SER A 1 71 ? 1.779 -10.914 9.464 1.00 82.81 71 SER A N 1
ATOM 563 C CA . SER A 1 71 ? 3.024 -10.439 10.079 1.00 82.81 71 SER A CA 1
ATOM 564 C C . SER A 1 71 ? 3.386 -8.999 9.710 1.00 82.81 71 SER A C 1
ATOM 566 O O . SER A 1 71 ? 4.103 -8.345 10.455 1.00 82.81 71 SER A O 1
ATOM 568 N N . GLY A 1 72 ? 2.942 -8.516 8.546 1.00 76.75 72 GLY A N 1
ATOM 569 C CA . GLY A 1 72 ? 3.173 -7.139 8.104 1.00 76.75 72 GLY A CA 1
ATOM 570 C C . GLY A 1 72 ? 2.116 -6.150 8.595 1.00 76.75 72 GLY A C 1
ATOM 571 O O . GLY A 1 72 ? 2.296 -4.950 8.411 1.00 76.75 72 GLY A O 1
ATOM 572 N N . TYR A 1 73 ? 1.027 -6.648 9.187 1.00 85.50 73 TYR A N 1
ATOM 573 C CA . TYR A 1 73 ? -0.026 -5.836 9.777 1.00 85.50 73 TYR A CA 1
ATOM 574 C C . TYR A 1 73 ? 0.352 -5.435 11.203 1.00 85.50 73 TYR A C 1
ATOM 576 O O . TYR A 1 73 ? 0.698 -6.276 12.031 1.00 85.50 73 TYR A O 1
ATOM 584 N N . LYS A 1 74 ? 0.277 -4.139 11.482 1.00 88.62 74 LYS A N 1
ATOM 585 C CA . LYS A 1 74 ? 0.444 -3.555 12.808 1.00 88.62 74 LYS A CA 1
ATOM 586 C C . LYS A 1 74 ? -0.940 -3.259 13.359 1.00 88.62 74 LYS A C 1
ATOM 588 O O . LYS A 1 74 ? -1.662 -2.446 12.786 1.00 88.62 74 LYS A O 1
ATOM 593 N N . GLU A 1 75 ? -1.296 -3.918 14.456 1.00 86.44 75 GLU A N 1
ATOM 594 C CA . GLU A 1 75 ? -2.557 -3.655 15.149 1.00 86.44 75 GLU A CA 1
ATOM 595 C C . GLU A 1 75 ? -2.618 -2.181 15.586 1.00 86.44 75 GLU A C 1
ATOM 597 O O . GLU A 1 75 ? -1.682 -1.706 16.241 1.00 86.44 75 GLU A O 1
ATOM 602 N N . PRO A 1 76 ? -3.683 -1.438 15.235 1.00 81.88 76 PRO A N 1
ATOM 603 C CA . PRO A 1 76 ? -3.870 -0.082 15.725 1.00 81.88 76 PRO A CA 1
ATOM 604 C C . PRO A 1 76 ? -3.976 -0.074 17.253 1.00 81.88 76 PRO A C 1
ATOM 606 O O . PRO A 1 76 ? -4.801 -0.787 17.826 1.00 81.88 76 PRO A O 1
ATOM 609 N N . VAL A 1 77 ? -3.177 0.763 17.916 1.00 75.94 77 VAL A N 1
ATOM 610 C CA . VAL A 1 77 ? -3.354 1.057 19.344 1.00 75.94 77 VAL A CA 1
ATOM 611 C C . VAL A 1 77 ? -4.497 2.068 19.455 1.00 75.94 77 VAL A C 1
ATOM 613 O O . VAL A 1 77 ? -4.393 3.156 18.888 1.00 75.94 77 VAL A O 1
ATOM 616 N N . ARG A 1 78 ? -5.596 1.688 20.113 1.00 67.06 78 ARG A N 1
ATOM 617 C CA . ARG A 1 78 ? -6.773 2.540 20.347 1.00 67.06 78 ARG A CA 1
ATOM 618 C C . ARG A 1 78 ? -6.864 2.968 21.799 1.00 67.06 78 ARG A C 1
ATOM 620 O O . ARG A 1 78 ? -6.490 2.142 22.661 1.00 67.06 78 ARG A O 1
#

pLDDT: mean 93.08, std 6.54, range [64.62, 97.5]

Organism: NCBI:txid1242148

Nearest PDB structures (foldseek):
  6wnx-assembly1_A  TM=8.032E-01  e=4.212E-02  Homo sapiens
  6wnx-assembly2_D  TM=8.050E-01  e=5.238E-02  Homo sapiens
  6wnx-assembly3_G  TM=8.036E-01  e=5.531E-02  Homo sapiens
  6m92-assembly1_A  TM=8.105E-01  e=9.032E-02  Homo sapiens
  6ttu-assembly1_T  TM=8.065E-01  e=1.123E-01  Homo sapiens

Radius of gyration: 12.02 Å; Cα contacts (8 Å, |Δi|>4): 174; chains: 1; bounding box: 28×22×34 Å

Solvent-accessible surface area (backbone atoms only — not comparable to full-atom values): 4434 Å² total; per-residue (Å²): 116,72,26,80,44,75,60,89,50,34,38,37,32,10,28,35,72,58,12,36,40,32,26,39,44,77,48,79,91,65,64,39,80,25,34,75,47,65,58,90,86,29,37,17,54,35,55,43,84,54,98,77,34,39,40,32,41,23,81,80,79,44,79,42,82,45,60,90,46,80,87,57,49,48,83,79,88,127

Sequence (78 aa):
MHDPKVQGNLLYLSHYSDGVRVVDISDRKNPVEVASYVPDRAMVWGVFLHRNEILASDMRSGLKVVRLSRSGYKEPVR

Mean predicted aligned error: 3.29 Å

Foldseek 3Di:
DAEWDDDPQWIWDQDAQQGIWIWGCPPVVDIGTFAGDGDVNFGWHYWDDDDQWIWTQGPPPGTDTDGDDPVRTDDDDD

Secondary structure (DSSP, 8-state):
---EEEETTEEEEE-BTT-EEEEE-SSTTS-EEEEEE--TT--EEEEEEETTEEEEEETTTEEEEE---GGGPPPPP-